Protein AF-A0A9P0EPT7-F1 (afdb_monomer_lite)

Radius of gyration: 15.26 Å; chains: 1; bounding box: 40×34×35 Å

Foldseek 3Di:
DDDLVVQLVQCVFFVGDDDDDPCLQVLVVVCVVVVNPCPDPVNVVSCVVPQVVDPSNVSNCVVQDPDDDDDDDDDDDDDPPDDDDPFFAAPVRPDHDDDDDRDHPPDDDDGRTPNNRDRDDDDDDD

Secondary structure (DSSP, 8-state):
---HHHHHHHHHHHS------TTHHHHHHHHHTTT--TTSHHHHHHHHHHTTT-HHHHHHHHHH-SS------------TT----SS--STTT-S-------PPTT------TTGGGS--------

Structure (mmCIF, N/CA/C/O backbone):
data_AF-A0A9P0EPT7-F1
#
_entry.id   AF-A0A9P0EPT7-F1
#
loop_
_atom_site.group_PDB
_atom_site.id
_atom_site.type_symbol
_atom_site.label_atom_id
_atom_site.label_alt_id
_atom_site.label_comp_id
_atom_site.label_asym_id
_atom_site.label_entity_id
_atom_site.label_seq_id
_atom_site.pdbx_PDB_ins_code
_atom_site.Cartn_x
_atom_site.Cartn_y
_atom_site.Cartn_z
_atom_site.occupancy
_atom_site.B_iso_or_equiv
_atom_site.auth_seq_id
_atom_site.auth_comp_id
_atom_site.auth_asym_id
_atom_site.auth_atom_id
_atom_site.pdbx_PDB_model_num
ATOM 1 N N . MET A 1 1 ? -2.362 18.244 5.347 1.00 64.94 1 MET A N 1
ATOM 2 C CA . MET A 1 1 ? -1.845 17.864 6.685 1.00 64.94 1 MET A CA 1
ATOM 3 C C . MET A 1 1 ? -2.459 16.524 7.047 1.00 64.94 1 MET A C 1
ATOM 5 O O . MET A 1 1 ? -3.671 16.399 6.937 1.00 64.94 1 MET A O 1
ATOM 9 N N . PHE A 1 2 ? -1.645 15.529 7.398 1.00 84.69 2 PHE A N 1
ATOM 10 C CA . PHE A 1 2 ? -2.127 14.188 7.740 1.00 84.69 2 PHE A CA 1
ATOM 11 C C . PHE A 1 2 ? -2.905 14.192 9.069 1.00 84.69 2 PHE A C 1
ATOM 13 O O . PHE A 1 2 ? -2.553 14.916 9.999 1.00 84.69 2 PHE A O 1
ATOM 20 N N . SER A 1 3 ? -3.961 13.381 9.151 1.00 94.12 3 SER A N 1
ATOM 21 C CA . SER A 1 3 ? -4.756 13.158 10.359 1.00 94.12 3 SER A CA 1
ATOM 22 C C . SER A 1 3 ? -5.132 11.683 10.436 1.00 94.12 3 SER A C 1
ATOM 24 O O . SER A 1 3 ? -5.857 11.196 9.568 1.00 94.12 3 SER A O 1
ATOM 26 N N . LEU A 1 4 ? -4.694 10.997 11.496 1.00 94.94 4 LEU A N 1
ATOM 27 C CA . LEU A 1 4 ? -4.962 9.571 11.699 1.00 94.94 4 LEU A CA 1
ATOM 28 C C . LEU A 1 4 ? -6.461 9.252 11.636 1.00 94.94 4 LEU A C 1
ATOM 30 O O . LEU A 1 4 ? -6.880 8.383 10.882 1.00 94.94 4 LEU A O 1
ATOM 34 N N . LYS A 1 5 ? -7.289 10.025 12.349 1.00 95.88 5 LYS A N 1
ATOM 35 C CA . LYS A 1 5 ? -8.749 9.844 12.356 1.00 95.88 5 LYS A CA 1
ATOM 36 C C . LYS A 1 5 ? -9.362 9.970 10.958 1.00 95.88 5 LYS A C 1
ATOM 38 O O . LYS A 1 5 ? -10.278 9.232 10.611 1.00 95.88 5 LYS A O 1
ATOM 43 N N . THR A 1 6 ? -8.862 10.912 10.159 1.00 95.25 6 THR A N 1
ATOM 44 C CA . THR A 1 6 ? -9.347 11.118 8.787 1.00 95.25 6 THR A CA 1
ATOM 45 C C . THR A 1 6 ? -8.933 9.951 7.892 1.00 95.25 6 THR A C 1
ATOM 47 O O . THR A 1 6 ? -9.760 9.447 7.139 1.00 95.25 6 THR A O 1
ATOM 50 N N . ALA A 1 7 ? -7.695 9.469 8.030 1.00 95.75 7 ALA A N 1
ATOM 51 C CA . ALA A 1 7 ? -7.193 8.313 7.290 1.00 95.75 7 ALA A CA 1
ATOM 52 C C . ALA A 1 7 ? -7.958 7.023 7.625 1.00 95.75 7 ALA A C 1
ATOM 54 O O . ALA A 1 7 ? -8.343 6.284 6.723 1.00 95.75 7 ALA A O 1
ATOM 55 N N . GLN A 1 8 ? -8.247 6.788 8.907 1.00 95.44 8 GLN A N 1
ATOM 56 C CA . GLN A 1 8 ? -9.079 5.667 9.348 1.00 95.44 8 GLN A CA 1
ATOM 57 C C . GLN A 1 8 ? -10.479 5.736 8.734 1.00 95.44 8 GLN A C 1
ATOM 59 O O . GLN A 1 8 ? -10.980 4.741 8.217 1.00 95.44 8 GLN A O 1
ATOM 64 N N . GLN A 1 9 ? -11.110 6.913 8.758 1.00 95.31 9 GLN A N 1
ATOM 65 C CA . GLN A 1 9 ? -12.452 7.077 8.207 1.00 95.31 9 GLN A CA 1
ATOM 66 C C . GLN A 1 9 ? -12.483 6.861 6.688 1.00 95.31 9 GLN A C 1
ATOM 68 O O . GLN A 1 9 ? -13.416 6.225 6.198 1.00 95.31 9 GLN A O 1
ATOM 73 N N . ALA A 1 10 ? -11.468 7.347 5.967 1.00 95.38 10 ALA A N 1
ATOM 74 C CA . ALA A 1 10 ? -11.314 7.118 4.532 1.00 95.38 10 ALA A CA 1
ATOM 75 C C . ALA A 1 10 ? -11.138 5.623 4.227 1.00 95.38 10 ALA A C 1
ATOM 77 O O . ALA A 1 10 ? -11.864 5.072 3.411 1.00 95.38 10 ALA A O 1
ATOM 78 N N . LEU A 1 11 ? -10.279 4.909 4.963 1.00 94.56 11 LEU A N 1
ATOM 79 C CA . LEU A 1 11 ? -10.127 3.460 4.786 1.00 94.56 11 LEU A CA 1
ATOM 80 C C . LEU A 1 11 ? -11.431 2.690 5.038 1.00 94.56 11 LEU A C 1
ATOM 82 O O . LEU A 1 11 ? -11.753 1.769 4.292 1.00 94.56 11 LEU A O 1
ATOM 86 N N . LEU A 1 12 ? -12.205 3.073 6.056 1.00 92.94 12 LEU A N 1
ATOM 87 C CA . LEU A 1 12 ? -13.474 2.410 6.367 1.00 92.94 12 LEU A CA 1
ATOM 88 C C . LEU A 1 12 ? -14.561 2.683 5.316 1.00 92.94 12 LEU A C 1
ATOM 90 O O . LEU A 1 12 ? -15.312 1.765 4.983 1.00 92.94 12 LEU A O 1
ATOM 94 N N . ASN A 1 13 ? -14.638 3.907 4.789 1.00 93.88 13 ASN A N 1
ATOM 95 C CA . ASN A 1 13 ? -15.705 4.324 3.872 1.00 93.88 13 ASN A CA 1
ATOM 96 C C . ASN A 1 13 ? -15.349 4.111 2.397 1.00 93.88 13 ASN A C 1
ATOM 98 O O . ASN A 1 13 ? -16.156 3.586 1.633 1.00 93.88 13 ASN A O 1
ATOM 102 N N . ASP A 1 14 ? -14.144 4.517 2.012 1.00 94.38 14 ASP A N 1
ATOM 103 C CA . ASP A 1 14 ? -13.669 4.582 0.631 1.00 94.38 14 ASP A CA 1
ATOM 104 C C . ASP A 1 14 ? -12.771 3.397 0.261 1.00 94.38 14 ASP A C 1
ATOM 106 O O . ASP A 1 14 ? -12.590 3.113 -0.921 1.00 94.38 14 ASP A O 1
ATOM 110 N N . GLY A 1 15 ? -12.230 2.683 1.251 1.00 93.19 15 GLY A N 1
ATOM 111 C CA . GLY A 1 15 ? -11.370 1.513 1.041 1.00 93.19 15 GLY A CA 1
ATOM 112 C C . GLY A 1 15 ? -9.903 1.852 0.792 1.00 93.19 15 GLY A C 1
ATOM 113 O O . GLY A 1 15 ? -9.072 0.951 0.710 1.00 93.19 15 GLY A O 1
ATOM 114 N N . PHE A 1 16 ? -9.563 3.139 0.711 1.00 94.06 16 PHE A N 1
ATOM 115 C CA . PHE A 1 16 ? -8.193 3.617 0.584 1.00 94.06 16 PHE A CA 1
ATOM 116 C C . PHE A 1 16 ? -8.024 4.985 1.249 1.00 94.06 16 PHE A C 1
ATOM 118 O O . PHE A 1 16 ? -8.989 5.680 1.562 1.00 94.06 16 PHE A O 1
ATOM 125 N N . VAL A 1 17 ? -6.770 5.371 1.453 1.00 94.44 17 VAL A N 1
ATOM 126 C CA . VAL A 1 17 ? -6.384 6.730 1.820 1.00 94.44 17 VAL A CA 1
ATOM 127 C C . VAL A 1 17 ? -5.207 7.132 0.947 1.00 94.44 17 VAL A C 1
ATOM 129 O O . VAL A 1 17 ? -4.226 6.396 0.857 1.00 94.44 17 VAL A O 1
ATOM 132 N N . ASP A 1 18 ? -5.314 8.287 0.298 1.00 92.25 18 ASP A N 1
ATOM 133 C CA . ASP A 1 18 ? -4.178 8.890 -0.388 1.00 92.25 18 ASP A CA 1
ATOM 134 C C . ASP A 1 18 ? -3.286 9.610 0.632 1.00 92.25 18 ASP A C 1
ATOM 136 O O . ASP A 1 18 ? -3.738 10.455 1.415 1.00 92.25 18 ASP A O 1
ATOM 140 N N . MET A 1 19 ? -2.012 9.235 0.644 1.00 91.81 19 MET A N 1
ATOM 141 C CA . MET A 1 19 ? -0.978 9.829 1.477 1.00 91.81 19 MET A CA 1
ATOM 142 C C . MET A 1 19 ? -0.017 10.587 0.574 1.00 91.81 19 MET A C 1
ATOM 144 O O . MET A 1 19 ? 1.028 10.061 0.197 1.00 91.81 19 MET A O 1
ATOM 148 N N . GLU A 1 20 ? -0.371 11.831 0.254 1.00 88.56 20 GLU A N 1
ATOM 149 C CA . GLU A 1 20 ? 0.441 12.670 -0.622 1.00 88.56 20 GLU A CA 1
ATOM 150 C C . GLU A 1 20 ? 1.894 12.751 -0.113 1.00 88.56 20 GLU A C 1
ATOM 152 O O . GLU A 1 20 ? 2.181 13.180 1.014 1.00 88.56 20 GLU A O 1
ATOM 157 N N . ASP A 1 21 ? 2.816 12.300 -0.959 1.00 91.25 21 ASP A N 1
ATOM 158 C CA . ASP A 1 21 ? 4.254 12.338 -0.736 1.00 91.25 21 ASP A CA 1
ATOM 159 C C . ASP A 1 21 ? 4.950 12.604 -2.071 1.00 91.25 21 ASP A C 1
ATOM 161 O O . ASP A 1 21 ? 5.128 11.716 -2.907 1.00 91.25 21 ASP A O 1
ATOM 165 N N . THR A 1 22 ? 5.363 13.853 -2.270 1.00 91.31 22 THR A N 1
ATOM 166 C CA . THR A 1 22 ? 5.985 14.305 -3.520 1.00 91.31 22 THR A CA 1
ATOM 167 C C . THR A 1 22 ? 7.338 13.646 -3.795 1.00 91.31 22 THR A C 1
ATOM 169 O O . THR A 1 22 ? 7.840 13.734 -4.915 1.00 91.31 22 THR A O 1
ATOM 172 N N . THR A 1 23 ? 7.931 12.960 -2.812 1.00 94.25 23 THR A N 1
ATOM 173 C CA . THR A 1 23 ? 9.227 12.286 -2.952 1.00 94.25 23 THR A CA 1
ATOM 174 C C . THR A 1 23 ? 9.100 10.822 -3.371 1.00 94.25 23 THR A C 1
ATOM 176 O O . THR A 1 23 ? 10.086 10.226 -3.815 1.00 94.25 23 THR A O 1
ATOM 179 N N . VAL A 1 24 ? 7.897 10.235 -3.288 1.00 94.81 24 VAL A N 1
ATOM 180 C CA . VAL A 1 24 ? 7.694 8.793 -3.500 1.00 94.81 24 VAL A CA 1
ATOM 181 C C . VAL A 1 24 ? 8.153 8.337 -4.886 1.00 94.81 24 VAL A C 1
ATOM 183 O O . VAL A 1 24 ? 8.812 7.307 -5.006 1.00 94.81 24 VAL A O 1
ATOM 186 N N . GLY A 1 25 ? 7.915 9.144 -5.923 1.00 95.00 25 GLY A N 1
ATOM 187 C CA . GLY A 1 25 ? 8.321 8.817 -7.289 1.00 95.00 25 GLY A CA 1
ATOM 188 C C . GLY A 1 25 ? 9.843 8.734 -7.462 1.00 95.00 25 GLY A C 1
ATOM 189 O O . GLY A 1 25 ? 10.335 7.849 -8.161 1.00 95.00 25 GLY A O 1
ATOM 190 N N . ASP A 1 26 ? 10.607 9.613 -6.806 1.00 96.00 26 ASP A N 1
ATOM 191 C CA . ASP A 1 26 ? 12.078 9.554 -6.809 1.00 96.00 26 ASP A CA 1
ATOM 192 C C . ASP A 1 26 ? 12.601 8.350 -6.022 1.00 96.00 26 ASP A C 1
ATOM 194 O O . ASP A 1 26 ? 13.550 7.682 -6.440 1.00 96.00 26 ASP A O 1
ATOM 198 N N . ILE A 1 27 ? 11.954 8.049 -4.897 1.00 95.31 27 ILE A N 1
ATOM 199 C CA . ILE A 1 27 ? 12.288 6.907 -4.047 1.00 95.31 27 ILE A CA 1
ATOM 200 C C . ILE A 1 27 ? 12.058 5.594 -4.814 1.00 95.31 27 ILE A C 1
ATOM 202 O O . ILE A 1 27 ? 12.932 4.723 -4.838 1.00 95.31 27 ILE A O 1
ATOM 206 N N . VAL A 1 28 ? 10.921 5.447 -5.498 1.00 95.62 28 VAL A N 1
ATOM 207 C CA . VAL A 1 28 ? 10.627 4.276 -6.344 1.00 95.62 28 VAL A CA 1
ATOM 208 C C . VAL A 1 28 ? 11.608 4.174 -7.517 1.00 95.62 28 VAL A C 1
ATOM 210 O O . VAL A 1 28 ? 12.080 3.075 -7.809 1.00 95.62 28 VAL A O 1
ATOM 213 N N . LEU A 1 29 ? 11.997 5.297 -8.130 1.00 95.88 29 LEU A N 1
ATOM 214 C CA . LEU A 1 29 ? 12.988 5.319 -9.212 1.00 95.88 29 LEU A CA 1
ATOM 215 C C . LEU A 1 29 ? 14.360 4.768 -8.772 1.00 95.88 29 LEU A C 1
ATOM 217 O O . LEU A 1 29 ? 15.054 4.137 -9.573 1.00 95.88 29 LEU A O 1
ATOM 221 N N . GLU A 1 30 ? 14.773 4.956 -7.512 1.00 94.88 30 GLU A N 1
ATOM 222 C CA . GLU A 1 30 ? 16.013 4.342 -7.006 1.00 94.88 30 GLU A CA 1
ATOM 223 C C . GLU A 1 30 ? 15.912 2.809 -6.940 1.00 94.88 30 GLU A C 1
ATOM 225 O O . GLU A 1 30 ? 16.856 2.113 -7.331 1.00 94.88 30 GLU A O 1
ATOM 230 N N . MET A 1 31 ? 14.776 2.278 -6.474 1.00 94.94 31 MET A N 1
ATOM 231 C CA . MET A 1 31 ? 14.521 0.832 -6.477 1.00 94.94 31 MET A CA 1
ATOM 232 C C . MET A 1 31 ? 14.474 0.279 -7.899 1.00 94.94 31 MET A C 1
ATOM 234 O O . MET A 1 31 ? 15.070 -0.765 -8.166 1.00 94.94 31 MET A O 1
ATOM 238 N N . GLU A 1 32 ? 13.829 0.997 -8.817 1.00 94.62 32 GLU A N 1
ATOM 239 C CA . GLU A 1 32 ? 13.719 0.600 -10.218 1.00 94.62 32 GLU A CA 1
ATOM 240 C C . GLU A 1 32 ? 15.083 0.510 -10.909 1.00 94.62 32 GLU A C 1
ATOM 242 O O . GLU A 1 32 ? 15.380 -0.495 -11.552 1.00 94.62 32 GLU A O 1
ATOM 247 N N . ARG A 1 33 ? 15.965 1.500 -10.712 1.00 95.88 33 ARG A N 1
ATOM 248 C CA . ARG A 1 33 ? 17.331 1.502 -11.277 1.00 95.88 33 ARG A CA 1
ATOM 249 C C . ARG A 1 33 ? 18.190 0.314 -10.837 1.00 95.88 33 ARG A C 1
ATOM 251 O O . ARG A 1 33 ? 19.235 0.064 -11.435 1.00 95.88 33 ARG A O 1
ATOM 258 N N . ARG A 1 34 ? 17.783 -0.385 -9.779 1.00 95.56 34 ARG A N 1
ATOM 259 C CA . ARG A 1 34 ? 18.460 -1.565 -9.225 1.00 95.56 34 ARG A CA 1
ATOM 260 C C . ARG A 1 34 ? 17.673 -2.857 -9.463 1.00 95.56 34 ARG A C 1
ATOM 262 O O . ARG A 1 34 ? 17.987 -3.860 -8.831 1.00 95.56 34 ARG A O 1
ATOM 269 N N . ASP A 1 35 ? 16.669 -2.810 -10.336 1.00 94.44 35 ASP A N 1
ATOM 270 C CA . ASP A 1 35 ? 15.781 -3.923 -10.680 1.00 94.44 35 ASP A CA 1
ATOM 271 C C . ASP A 1 35 ? 15.022 -4.505 -9.473 1.00 94.44 35 ASP A C 1
ATOM 273 O O . ASP A 1 35 ? 14.889 -5.714 -9.309 1.00 94.44 35 ASP A O 1
ATOM 277 N N . PHE A 1 36 ? 14.528 -3.622 -8.596 1.00 94.12 36 PHE A N 1
ATOM 278 C CA . PHE A 1 36 ? 13.693 -3.963 -7.436 1.00 94.12 36 PHE A CA 1
ATOM 279 C C . PHE A 1 36 ? 14.267 -5.093 -6.555 1.00 94.12 36 PHE A C 1
ATOM 281 O O . PHE A 1 36 ? 13.663 -6.156 -6.400 1.00 94.12 36 PHE A O 1
ATOM 288 N N . PRO A 1 37 ? 15.429 -4.882 -5.916 1.00 95.19 37 PRO A N 1
ATOM 289 C CA . PRO A 1 37 ? 16.159 -5.944 -5.230 1.00 95.19 37 PRO A CA 1
ATOM 290 C C . PRO A 1 37 ? 15.609 -6.198 -3.807 1.00 95.19 37 PRO A C 1
ATOM 292 O O . PRO A 1 37 ? 16.310 -5.987 -2.812 1.00 95.19 37 PRO A O 1
ATOM 295 N N . TYR A 1 38 ? 14.351 -6.644 -3.704 1.00 91.38 38 TYR A N 1
ATOM 296 C CA . TYR A 1 38 ? 13.564 -6.770 -2.466 1.00 91.38 38 TYR A CA 1
ATOM 297 C C . TYR A 1 38 ? 14.290 -7.499 -1.325 1.00 91.38 38 TYR A C 1
ATOM 299 O O . TYR A 1 38 ? 14.456 -6.955 -0.235 1.00 91.38 38 TYR A O 1
ATOM 307 N N . LEU A 1 39 ? 14.794 -8.708 -1.583 1.00 91.00 39 LEU A N 1
ATOM 308 C CA . LEU A 1 39 ? 15.412 -9.568 -0.563 1.00 91.00 39 LEU A CA 1
ATOM 309 C C . LEU A 1 39 ? 16.919 -9.323 -0.384 1.00 91.00 39 LEU A C 1
ATOM 311 O O . LEU A 1 39 ? 17.652 -10.189 0.089 1.00 91.00 39 LEU A O 1
ATOM 315 N N . THR A 1 40 ? 17.402 -8.142 -0.768 1.00 95.94 40 THR A N 1
ATOM 316 C CA . THR A 1 40 ? 18.798 -7.740 -0.559 1.00 95.94 40 THR A CA 1
ATOM 317 C C . THR A 1 40 ? 18.927 -6.806 0.638 1.00 95.94 40 THR A C 1
ATOM 319 O O . THR A 1 40 ? 17.959 -6.181 1.066 1.00 95.94 40 THR A O 1
ATOM 322 N N . LEU A 1 41 ? 20.149 -6.623 1.150 1.00 97.00 41 LEU A N 1
ATOM 323 C CA . LEU A 1 41 ? 20.412 -5.637 2.205 1.00 97.00 41 LEU A CA 1
ATOM 324 C C . LEU A 1 41 ? 19.950 -4.225 1.807 1.00 97.00 41 LEU A C 1
ATOM 326 O O . LEU A 1 41 ? 19.502 -3.460 2.658 1.00 97.00 41 LEU A O 1
ATOM 330 N N . PHE A 1 42 ? 20.066 -3.876 0.524 1.00 96.62 42 PHE A N 1
ATOM 331 C CA . PHE A 1 42 ? 19.572 -2.603 0.012 1.00 96.62 42 PHE A CA 1
ATOM 332 C C . PHE A 1 42 ? 18.042 -2.530 0.083 1.00 96.62 42 PHE A C 1
ATOM 334 O O . PHE A 1 42 ? 17.517 -1.584 0.668 1.00 96.62 42 PHE A O 1
ATOM 341 N N . GLY A 1 43 ? 17.338 -3.546 -0.428 1.00 95.94 43 GLY A N 1
ATOM 342 C CA . GLY A 1 43 ? 15.876 -3.615 -0.372 1.00 95.94 43 GLY A CA 1
ATOM 343 C C . GLY A 1 43 ? 15.351 -3.580 1.064 1.00 95.94 43 GLY A C 1
ATOM 344 O O . GLY A 1 43 ? 14.514 -2.750 1.406 1.00 95.94 43 GLY A O 1
ATOM 345 N N . LEU A 1 44 ? 15.912 -4.378 1.969 1.00 95.44 44 LEU A N 1
ATOM 346 C CA . LEU A 1 44 ? 15.494 -4.363 3.374 1.00 95.44 44 LEU A CA 1
ATOM 347 C C . LEU A 1 44 ? 15.700 -2.989 4.033 1.00 95.44 44 LEU A C 1
ATOM 349 O O . LEU A 1 44 ? 14.843 -2.536 4.794 1.00 95.44 44 LEU A O 1
ATOM 353 N N . LYS A 1 45 ? 16.801 -2.288 3.718 1.00 96.69 45 LYS A N 1
ATOM 354 C CA . LYS A 1 45 ? 17.022 -0.904 4.175 1.00 96.69 45 LYS A CA 1
ATOM 355 C C . LYS A 1 45 ? 15.989 0.058 3.594 1.00 96.69 45 LYS A C 1
ATOM 357 O O . LYS A 1 45 ? 15.517 0.927 4.324 1.00 96.69 45 LYS A O 1
ATOM 362 N N . TYR A 1 46 ? 15.628 -0.110 2.325 1.00 95.81 46 TYR A N 1
ATOM 363 C CA . TYR A 1 46 ? 14.572 0.659 1.675 1.00 95.81 46 TYR A CA 1
ATOM 364 C C . TYR A 1 46 ? 13.225 0.463 2.384 1.00 95.81 46 TYR A C 1
ATOM 366 O O . TYR A 1 46 ? 12.649 1.437 2.864 1.00 95.81 46 TYR A O 1
ATOM 374 N N . CYS A 1 47 ? 12.767 -0.785 2.541 1.00 95.12 47 CYS A N 1
ATOM 375 C CA . CYS A 1 47 ? 11.493 -1.099 3.197 1.00 95.12 47 CYS A CA 1
ATOM 376 C C . CYS A 1 47 ? 11.460 -0.566 4.632 1.00 95.12 47 CYS A C 1
ATOM 378 O O . CYS A 1 47 ? 10.478 0.043 5.060 1.00 95.12 47 CYS A O 1
ATOM 380 N N . LYS A 1 48 ? 12.559 -0.744 5.375 1.00 95.00 48 LYS A N 1
ATOM 381 C CA . LYS A 1 48 ? 12.673 -0.232 6.741 1.00 95.00 48 LYS A CA 1
ATOM 382 C C . LYS A 1 48 ? 12.580 1.291 6.799 1.00 95.00 48 LYS A C 1
ATOM 384 O O . LYS A 1 48 ? 12.001 1.809 7.742 1.00 95.00 48 LYS A O 1
ATOM 389 N N . ARG A 1 49 ? 13.170 2.007 5.840 1.00 95.69 49 ARG A N 1
ATOM 390 C CA . ARG A 1 49 ? 13.222 3.473 5.854 1.00 95.69 49 ARG A CA 1
ATOM 391 C C . ARG A 1 49 ? 11.921 4.115 5.382 1.00 95.69 49 ARG A C 1
ATOM 393 O O . ARG A 1 49 ? 11.460 5.039 6.036 1.00 95.69 49 ARG A O 1
ATOM 400 N N . TYR A 1 50 ? 11.375 3.651 4.262 1.00 94.62 50 TYR A N 1
ATOM 401 C CA . TYR A 1 50 ? 10.311 4.358 3.541 1.00 94.62 50 TYR A CA 1
ATOM 402 C C . TYR A 1 50 ? 8.913 3.777 3.752 1.00 94.62 50 TYR A C 1
ATOM 404 O O . TYR A 1 50 ? 7.943 4.432 3.402 1.00 94.62 50 TYR A O 1
ATOM 412 N N . ILE A 1 51 ? 8.805 2.565 4.308 1.00 93.56 51 ILE A N 1
ATOM 413 C CA . ILE A 1 51 ? 7.515 1.937 4.617 1.00 93.56 51 ILE A CA 1
ATOM 414 C C . ILE A 1 51 ? 7.370 1.789 6.129 1.00 93.56 51 ILE A C 1
ATOM 416 O O . ILE A 1 51 ? 6.595 2.497 6.755 1.00 93.56 51 ILE A O 1
ATOM 420 N N . LEU A 1 52 ? 8.178 0.919 6.745 1.00 92.50 52 LEU A N 1
ATOM 421 C CA . LEU A 1 52 ? 8.064 0.617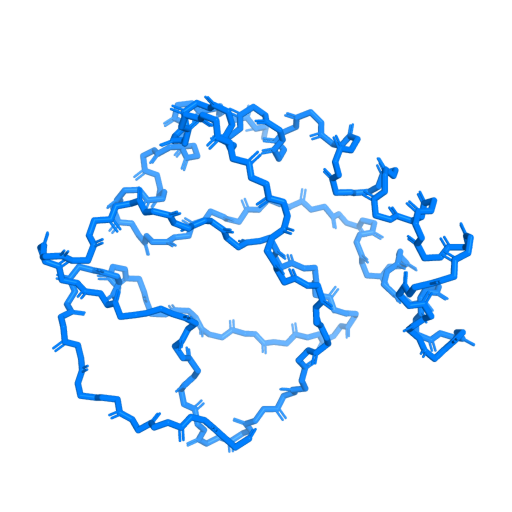 8.180 1.00 92.50 52 LEU A CA 1
ATOM 422 C C . LEU A 1 52 ? 8.517 1.791 9.064 1.00 92.50 52 LEU A C 1
ATOM 424 O O . LEU A 1 52 ? 8.144 1.896 10.232 1.00 92.50 52 LEU A O 1
ATOM 428 N N . GLY A 1 53 ? 9.367 2.655 8.510 1.00 93.25 53 GLY A N 1
ATOM 429 C CA . GLY A 1 53 ? 9.924 3.837 9.157 1.00 93.25 53 GLY A CA 1
ATOM 430 C C . GLY A 1 53 ? 9.014 5.060 9.106 1.00 93.25 53 GLY A C 1
ATOM 431 O O . GLY A 1 53 ? 9.199 5.950 9.931 1.00 93.25 53 GLY A O 1
ATOM 432 N N . ASP A 1 54 ? 8.043 5.095 8.190 1.00 94.62 54 ASP A N 1
ATOM 433 C CA . ASP A 1 54 ? 7.115 6.217 8.051 1.00 94.62 54 ASP A CA 1
ATOM 434 C C . ASP A 1 54 ? 6.063 6.160 9.164 1.00 94.62 54 ASP A C 1
ATOM 436 O O . ASP A 1 54 ? 5.285 5.209 9.262 1.00 94.62 54 ASP A O 1
ATOM 440 N N . GLU A 1 55 ? 6.060 7.179 10.022 1.00 94.50 55 GLU A N 1
ATOM 441 C CA . GLU A 1 55 ? 5.146 7.272 11.163 1.00 94.50 55 GLU A CA 1
ATOM 442 C C . GLU A 1 55 ? 3.683 7.320 10.719 1.00 94.50 55 GLU A C 1
ATOM 444 O O . GLU A 1 55 ? 2.846 6.690 11.349 1.00 94.50 55 GLU A O 1
ATOM 449 N N . ARG A 1 56 ? 3.366 7.960 9.587 1.00 94.88 56 ARG A N 1
ATOM 450 C CA . ARG A 1 56 ? 1.984 8.057 9.093 1.00 94.88 56 ARG A CA 1
ATOM 451 C C . ARG A 1 56 ? 1.449 6.678 8.718 1.00 94.88 56 ARG A C 1
ATOM 453 O O . ARG A 1 56 ? 0.321 6.338 9.064 1.00 94.88 56 ARG A O 1
ATOM 460 N N . ILE A 1 57 ? 2.262 5.894 8.004 1.00 94.81 57 ILE A N 1
ATOM 461 C CA . ILE A 1 57 ? 1.920 4.522 7.605 1.00 94.81 57 ILE A CA 1
ATOM 462 C C . ILE A 1 57 ? 1.775 3.649 8.851 1.00 94.81 57 ILE A C 1
ATOM 464 O O . ILE A 1 57 ? 0.788 2.923 8.982 1.00 94.81 57 ILE A O 1
ATOM 468 N N . ARG A 1 58 ? 2.743 3.738 9.768 1.00 93.44 58 ARG A N 1
ATOM 469 C CA . ARG A 1 58 ? 2.755 2.952 11.002 1.00 93.44 58 ARG A CA 1
ATOM 470 C C . ARG A 1 58 ? 1.531 3.244 11.866 1.00 93.44 58 ARG A C 1
ATOM 472 O O . ARG A 1 58 ? 0.822 2.306 12.210 1.00 93.44 58 ARG A O 1
ATOM 479 N N . ASP A 1 59 ? 1.241 4.517 12.120 1.00 94.06 59 ASP A N 1
ATOM 480 C CA . ASP A 1 59 ? 0.099 4.953 12.925 1.00 94.06 59 ASP A CA 1
ATOM 481 C C . ASP A 1 59 ? -1.219 4.413 12.358 1.00 94.06 59 ASP A C 1
ATOM 483 O O . ASP A 1 59 ? -2.066 3.919 13.100 1.00 94.06 59 ASP A O 1
ATOM 487 N N . VAL A 1 60 ? -1.402 4.464 11.032 1.00 95.06 60 VAL A N 1
ATOM 488 C CA . VAL A 1 60 ? -2.603 3.911 10.386 1.00 95.06 60 VAL A CA 1
ATOM 489 C C . VAL A 1 60 ? -2.689 2.405 10.592 1.00 95.06 60 VAL A C 1
ATOM 491 O O . VAL A 1 60 ? -3.732 1.927 11.040 1.00 95.06 60 VAL A O 1
ATOM 494 N N . ILE A 1 61 ? -1.614 1.672 10.293 1.00 94.00 61 ILE A N 1
ATOM 495 C CA . ILE A 1 61 ? -1.586 0.209 10.390 1.00 94.00 61 ILE A CA 1
ATOM 496 C C . ILE A 1 61 ? -1.845 -0.245 11.827 1.00 94.00 61 ILE A C 1
ATOM 498 O O . ILE A 1 61 ? -2.759 -1.035 12.044 1.00 94.00 61 ILE A O 1
ATOM 502 N N . GLU A 1 62 ? -1.100 0.285 12.796 1.00 92.25 62 GLU A N 1
ATOM 503 C CA . GLU A 1 62 ? -1.191 -0.096 14.214 1.00 92.25 62 GLU A CA 1
ATOM 504 C C . GLU A 1 62 ? -2.522 0.317 14.855 1.00 92.25 62 GLU A C 1
ATOM 506 O O . GLU A 1 62 ? -2.941 -0.258 15.855 1.00 92.25 62 GLU A O 1
ATOM 511 N N . SER A 1 63 ? -3.209 1.314 14.292 1.00 93.25 63 SER A N 1
ATOM 512 C CA . SER A 1 63 ? -4.524 1.730 14.788 1.00 93.25 63 SER A CA 1
ATOM 513 C C . SER A 1 63 ? -5.693 0.893 14.262 1.00 93.25 63 SER A C 1
ATOM 515 O O . SER A 1 63 ? -6.799 0.993 14.796 1.00 93.25 63 SER A O 1
ATOM 517 N N . LEU A 1 64 ? -5.482 0.141 13.179 1.00 93.06 64 LEU A N 1
ATOM 518 C CA . LEU A 1 64 ? -6.528 -0.588 12.455 1.00 93.06 64 LEU A CA 1
ATOM 519 C C . LEU A 1 64 ? -6.345 -2.102 12.506 1.00 93.06 64 LEU A C 1
ATOM 521 O O . LEU A 1 64 ? -7.327 -2.837 12.413 1.00 93.06 64 LEU A O 1
ATOM 525 N N . LEU A 1 65 ? -5.101 -2.558 12.606 1.00 91.31 65 LEU A N 1
ATOM 526 C CA . LEU A 1 65 ? -4.734 -3.954 12.753 1.00 91.31 65 LEU A CA 1
ATOM 527 C C . LEU A 1 65 ? -4.112 -4.139 14.139 1.00 91.31 65 LEU A C 1
ATOM 529 O O . LEU A 1 65 ? -3.357 -3.284 14.594 1.00 91.31 65 LEU A O 1
ATOM 533 N N . ASP A 1 66 ? -4.405 -5.271 14.778 1.00 85.50 66 ASP A N 1
ATOM 534 C CA . ASP A 1 66 ? -3.702 -5.708 15.988 1.00 85.50 66 ASP A CA 1
ATOM 535 C C . ASP A 1 66 ? -2.260 -6.149 15.627 1.00 85.50 66 ASP A C 1
ATOM 537 O O . ASP A 1 66 ? -1.606 -5.582 14.748 1.00 85.50 66 ASP A O 1
ATOM 541 N N . GLU A 1 67 ? -1.735 -7.199 16.267 1.00 86.81 67 GLU A N 1
ATOM 542 C CA . GLU A 1 67 ? -0.460 -7.800 15.872 1.00 86.81 67 GLU A CA 1
ATOM 543 C C . GLU A 1 67 ? -0.465 -8.164 14.377 1.00 86.81 67 GLU A C 1
ATOM 545 O O . GLU A 1 67 ? -1.176 -9.066 13.925 1.00 86.81 67 GLU A O 1
ATOM 550 N N . CYS A 1 68 ? 0.346 -7.450 13.595 1.00 90.44 68 CYS A N 1
ATOM 551 C CA . CYS A 1 68 ? 0.449 -7.631 12.156 1.00 90.44 68 CYS A CA 1
ATOM 552 C C . CYS A 1 68 ? 1.895 -7.903 11.730 1.00 90.44 68 CYS A C 1
ATOM 554 O O . CYS A 1 68 ? 2.863 -7.616 12.434 1.00 90.44 68 CYS A O 1
ATOM 556 N N . SER A 1 69 ? 2.044 -8.497 10.548 1.00 90.81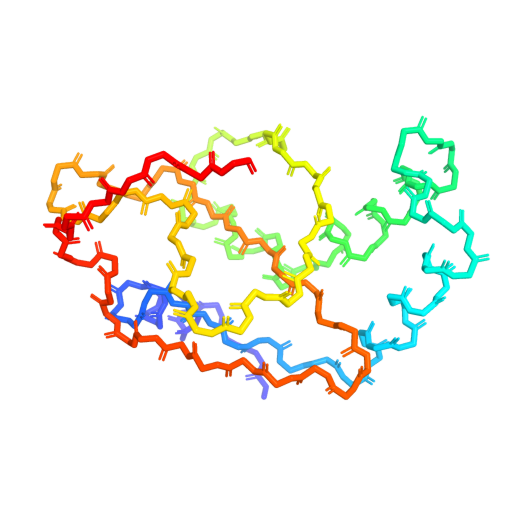 69 SER A N 1
ATOM 557 C CA . SER A 1 69 ? 3.344 -8.752 9.936 1.00 90.81 69 SER A CA 1
ATOM 558 C C . SER A 1 69 ? 3.312 -8.404 8.454 1.00 90.81 69 SER A C 1
ATOM 560 O O . SER A 1 69 ? 2.255 -8.370 7.821 1.00 90.81 69 SER A O 1
ATOM 562 N N . LEU A 1 70 ? 4.489 -8.135 7.889 1.00 91.88 70 LEU A N 1
ATOM 563 C CA . LEU A 1 70 ? 4.634 -7.933 6.454 1.00 91.88 70 LEU A CA 1
ATOM 564 C C . LEU A 1 70 ? 4.427 -9.273 5.733 1.00 91.88 70 LEU A C 1
ATOM 566 O O . LEU A 1 70 ? 5.302 -10.134 5.772 1.00 91.88 70 LEU A O 1
ATOM 570 N N . GLY A 1 71 ? 3.275 -9.438 5.081 1.00 89.62 71 GLY A N 1
ATOM 571 C CA . GLY A 1 71 ? 2.943 -10.664 4.346 1.00 89.62 71 GLY A CA 1
ATOM 572 C C . GLY A 1 71 ? 3.572 -10.725 2.953 1.00 89.62 71 GLY A C 1
ATOM 573 O O . GLY A 1 71 ? 4.281 -11.673 2.623 1.00 89.62 71 GLY A O 1
ATOM 574 N N . HIS A 1 72 ? 3.333 -9.698 2.134 1.00 88.62 72 HIS A N 1
ATOM 575 C CA . HIS A 1 72 ? 3.823 -9.632 0.759 1.00 88.62 72 HIS A CA 1
ATOM 576 C C . HIS A 1 72 ? 4.543 -8.318 0.490 1.00 88.62 72 HIS A C 1
ATOM 578 O O . HIS A 1 72 ? 4.093 -7.253 0.907 1.00 88.62 72 HIS A O 1
ATOM 584 N N . TRP A 1 73 ? 5.633 -8.405 -0.271 1.00 91.88 73 TRP A N 1
ATOM 585 C CA . TRP A 1 73 ? 6.309 -7.247 -0.835 1.00 91.88 73 TRP A CA 1
ATOM 586 C C . TRP A 1 73 ? 6.619 -7.522 -2.304 1.00 91.88 73 TRP A C 1
ATOM 588 O O . TRP A 1 73 ? 7.500 -8.315 -2.630 1.00 91.88 73 TRP A O 1
ATOM 598 N N . LEU A 1 74 ? 5.800 -6.940 -3.179 1.00 89.62 74 LEU A N 1
ATOM 599 C CA . LEU A 1 74 ? 5.708 -7.306 -4.590 1.00 89.62 74 LEU A CA 1
ATOM 600 C C . LEU A 1 74 ? 5.791 -6.063 -5.476 1.00 89.62 74 LEU A C 1
ATOM 602 O O . LEU A 1 74 ? 5.430 -4.960 -5.060 1.00 89.62 74 LEU A O 1
ATOM 606 N N . ARG A 1 75 ? 6.233 -6.266 -6.720 1.00 90.75 75 ARG A N 1
ATOM 607 C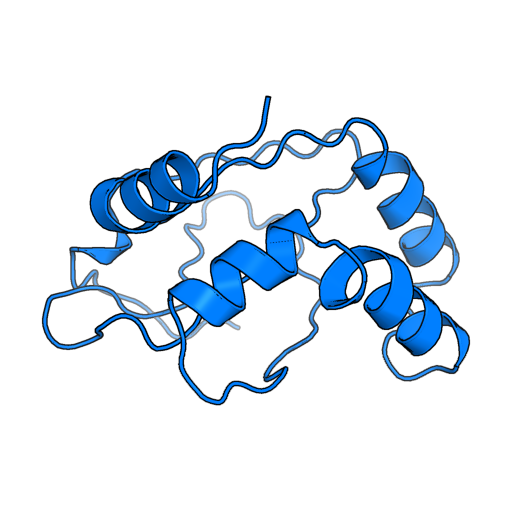 CA . ARG A 1 75 ? 6.108 -5.285 -7.800 1.00 90.75 75 ARG A CA 1
ATOM 608 C C . ARG A 1 75 ? 4.849 -5.596 -8.592 1.00 90.75 75 ARG A C 1
ATOM 610 O O . ARG A 1 75 ? 4.740 -6.693 -9.130 1.00 90.75 75 ARG A O 1
ATOM 617 N N . TYR A 1 76 ? 3.985 -4.606 -8.759 1.00 85.00 76 TYR A N 1
ATOM 618 C CA . TYR A 1 76 ? 2.896 -4.674 -9.729 1.00 85.00 76 TYR A CA 1
ATOM 619 C C . TYR A 1 76 ? 3.249 -3.855 -10.968 1.00 85.00 76 TYR A C 1
ATOM 621 O O . TYR A 1 76 ? 3.948 -2.842 -10.887 1.00 85.00 76 TYR A O 1
ATOM 629 N N . ARG A 1 77 ? 2.808 -4.334 -12.130 1.00 85.19 77 ARG A N 1
ATOM 630 C CA . ARG A 1 77 ? 2.886 -3.602 -13.398 1.00 85.19 77 ARG A CA 1
ATOM 631 C C . ARG A 1 77 ? 1.492 -3.105 -13.752 1.00 85.19 77 ARG A C 1
ATOM 633 O O . ARG A 1 77 ? 0.507 -3.675 -13.296 1.00 85.19 77 ARG A O 1
ATOM 640 N N . ALA A 1 78 ? 1.421 -2.067 -14.579 1.00 83.81 78 ALA A N 1
ATOM 641 C CA . ALA A 1 78 ? 0.154 -1.661 -15.167 1.00 83.81 78 ALA A CA 1
ATOM 642 C C . ALA A 1 78 ? -0.442 -2.831 -15.968 1.00 83.81 78 ALA A C 1
ATOM 644 O O . ALA A 1 78 ? 0.266 -3.468 -16.754 1.00 83.81 78 ALA A O 1
ATOM 645 N N . LEU A 1 79 ? -1.736 -3.083 -15.773 1.00 82.12 79 LEU A N 1
ATOM 646 C CA . LEU A 1 79 ? -2.514 -4.094 -16.490 1.00 82.12 79 LEU A CA 1
ATOM 647 C C . LEU A 1 79 ? -3.709 -3.411 -17.173 1.00 82.12 79 LEU A C 1
ATOM 649 O O . LEU A 1 79 ? -4.820 -3.421 -16.644 1.00 82.12 79 LEU A O 1
ATOM 653 N N . PRO A 1 80 ? -3.492 -2.755 -18.330 1.00 82.69 80 PRO A N 1
ATOM 654 C CA . PRO A 1 80 ? -4.553 -2.034 -19.023 1.00 82.69 80 PRO A CA 1
ATOM 655 C C . PRO A 1 80 ? -5.731 -2.948 -19.373 1.00 82.69 80 PRO A C 1
ATOM 657 O O . PRO A 1 80 ? -5.535 -4.042 -19.897 1.00 82.69 80 PRO A O 1
ATOM 660 N N . GLY A 1 81 ? -6.955 -2.484 -19.113 1.00 86.38 81 GLY A N 1
ATOM 661 C CA . GLY A 1 81 ? -8.184 -3.243 -19.377 1.00 86.38 81 GLY A CA 1
ATOM 662 C C . GLY A 1 81 ? -8.584 -4.227 -18.274 1.00 86.38 81 GLY A C 1
ATOM 663 O O . GLY A 1 81 ? -9.607 -4.894 -18.415 1.00 86.38 81 GLY A O 1
ATOM 664 N N . HIS A 1 82 ? -7.824 -4.296 -17.179 1.00 86.06 82 HIS A N 1
ATOM 665 C CA . HIS A 1 82 ? -8.121 -5.137 -16.023 1.00 86.06 82 HIS A CA 1
ATOM 666 C C . HIS A 1 82 ? -8.377 -4.290 -14.773 1.00 86.06 82 HIS A C 1
ATOM 668 O O . HIS A 1 82 ? -7.811 -3.209 -14.611 1.00 86.06 82 HIS A O 1
ATOM 674 N N . ILE A 1 83 ? -9.233 -4.800 -13.886 1.00 87.44 83 ILE A N 1
ATOM 675 C CA . ILE A 1 83 ? -9.424 -4.264 -12.537 1.00 87.44 83 ILE A CA 1
ATOM 676 C C . ILE A 1 83 ? -8.729 -5.223 -11.582 1.00 87.44 83 ILE A C 1
ATOM 678 O O . ILE A 1 83 ? -9.124 -6.381 -11.465 1.00 87.44 83 ILE A O 1
ATOM 682 N N . GLU A 1 84 ? -7.704 -4.728 -10.900 1.00 87.31 84 GLU A N 1
ATOM 683 C CA . GLU A 1 84 ? -6.980 -5.502 -9.900 1.00 87.31 84 GLU A CA 1
ATOM 684 C C . GLU A 1 84 ? -7.658 -5.387 -8.535 1.00 87.31 84 GLU A C 1
ATOM 686 O O . GLU A 1 84 ? -7.950 -4.294 -8.047 1.00 87.31 84 GLU A O 1
ATOM 691 N N . CYS A 1 85 ? -7.900 -6.535 -7.905 1.00 87.56 85 CYS A N 1
ATOM 692 C CA . CYS A 1 85 ? -8.431 -6.632 -6.550 1.00 87.56 85 CYS A CA 1
ATOM 693 C C . CYS A 1 85 ? -7.443 -7.411 -5.690 1.00 87.56 85 CYS A C 1
ATOM 695 O O . CYS A 1 85 ? -7.293 -8.621 -5.830 1.00 87.56 85 CYS A O 1
ATOM 697 N N . PHE A 1 86 ? -6.791 -6.732 -4.751 1.00 83.25 86 PHE A N 1
ATOM 698 C CA . PHE A 1 86 ? -5.779 -7.375 -3.912 1.00 83.25 86 PHE A CA 1
ATOM 699 C C . PHE A 1 86 ? -6.370 -8.303 -2.847 1.00 83.25 86 PHE A C 1
ATOM 701 O O . PHE A 1 86 ? -5.691 -9.201 -2.346 1.00 83.25 86 PHE A O 1
ATOM 708 N N . ARG A 1 87 ? -7.628 -8.070 -2.462 1.00 86.62 87 ARG A N 1
ATOM 709 C CA . ARG A 1 87 ? -8.382 -8.878 -1.502 1.00 86.62 87 ARG A CA 1
ATOM 710 C C . ARG A 1 87 ? -9.857 -8.877 -1.867 1.00 86.62 87 ARG A C 1
ATOM 712 O O . ARG A 1 87 ? -10.366 -7.921 -2.443 1.00 86.62 87 ARG A O 1
ATOM 719 N N . ARG A 1 88 ? -10.542 -9.948 -1.468 1.00 87.25 88 ARG A N 1
ATOM 720 C CA . ARG A 1 88 ? -12.001 -10.030 -1.522 1.00 87.25 88 ARG A CA 1
ATOM 721 C C . ARG A 1 88 ? -12.614 -9.002 -0.570 1.00 87.25 88 ARG A C 1
ATOM 723 O O . ARG A 1 88 ? -12.125 -8.863 0.551 1.00 87.25 88 ARG A O 1
ATOM 730 N N . GLY A 1 89 ? -13.659 -8.318 -1.023 1.00 90.56 89 GLY A N 1
ATOM 731 C CA . GLY A 1 89 ? -14.463 -7.413 -0.207 1.00 90.56 89 GLY A CA 1
ATOM 732 C C . GLY A 1 89 ? -15.691 -8.091 0.405 1.00 90.56 89 GLY A C 1
ATOM 733 O O . GLY A 1 89 ? -15.838 -9.314 0.378 1.00 90.56 89 GLY A O 1
ATOM 734 N N . GLY A 1 90 ? -16.588 -7.278 0.956 1.00 92.00 90 GLY A N 1
ATOM 735 C CA . GLY A 1 90 ? -17.842 -7.725 1.558 1.00 92.00 90 GLY A CA 1
ATOM 736 C C . GLY A 1 90 ? -17.768 -7.913 3.073 1.00 92.00 90 GLY A C 1
ATOM 737 O O . GLY A 1 90 ? -16.699 -7.941 3.681 1.00 92.00 90 GLY A O 1
ATOM 738 N N . LYS A 1 91 ? -18.943 -8.055 3.700 1.00 88.19 91 LYS A N 1
ATOM 739 C CA . LYS A 1 91 ? -19.084 -8.131 5.168 1.00 88.19 91 LYS A CA 1
ATOM 740 C C . LYS A 1 91 ? -18.245 -9.242 5.807 1.00 88.19 91 LYS A C 1
ATOM 742 O O . LYS A 1 91 ? -17.707 -9.040 6.888 1.00 88.19 91 LYS A O 1
ATOM 747 N N . GLU A 1 92 ? -18.102 -10.375 5.123 1.00 89.44 92 GLU A N 1
ATOM 748 C CA . GLU A 1 92 ? -17.363 -11.539 5.629 1.00 89.44 92 GLU A CA 1
ATOM 749 C C . GLU A 1 92 ? -15.837 -11.390 5.517 1.00 89.44 92 GLU A C 1
ATOM 751 O O . GLU A 1 92 ? -15.093 -12.061 6.237 1.00 89.44 92 GLU A O 1
ATOM 756 N N . ALA A 1 93 ? -15.344 -10.512 4.635 1.00 88.19 93 ALA A N 1
ATOM 757 C CA . ALA A 1 93 ? -13.908 -10.318 4.450 1.00 88.19 93 ALA A CA 1
ATOM 758 C C . ALA A 1 93 ? -13.265 -9.671 5.688 1.00 88.19 93 ALA A C 1
ATOM 760 O O . ALA A 1 93 ? -12.225 -10.136 6.172 1.00 88.19 93 ALA A O 1
ATOM 761 N N . GLY A 1 94 ? -13.924 -8.642 6.231 1.00 86.69 94 GLY A N 1
ATOM 762 C CA . GLY A 1 94 ? -13.430 -7.842 7.351 1.00 86.69 94 GLY A CA 1
ATOM 763 C C . GLY A 1 94 ? -12.112 -7.110 7.054 1.00 86.69 94 GLY A C 1
ATOM 764 O O . GLY A 1 94 ? -11.492 -7.278 6.003 1.00 86.69 94 GLY A O 1
ATOM 765 N N . LEU A 1 95 ? -11.650 -6.299 8.009 1.00 88.00 95 LEU A N 1
ATOM 766 C CA . LEU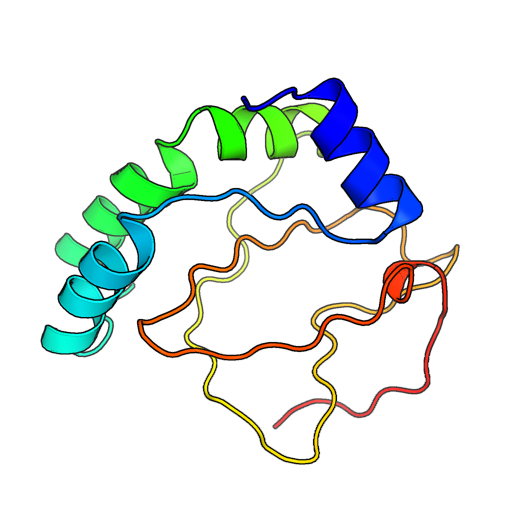 A 1 95 ? -10.373 -5.591 7.907 1.00 88.00 95 LEU A CA 1
ATOM 767 C C . LEU A 1 95 ? -9.239 -6.471 8.446 1.00 88.00 95 LEU A C 1
ATOM 769 O O . LEU A 1 95 ? -8.960 -6.477 9.639 1.00 88.00 95 LEU A O 1
ATOM 773 N N . ARG A 1 96 ? -8.621 -7.265 7.567 1.00 87.88 96 ARG A N 1
ATOM 774 C CA . ARG A 1 96 ? -7.540 -8.202 7.947 1.00 87.88 96 ARG A CA 1
ATOM 775 C C . ARG A 1 96 ? -6.190 -7.886 7.319 1.00 87.88 96 ARG A C 1
ATOM 777 O O . ARG A 1 96 ? -5.177 -8.434 7.736 1.00 87.88 96 ARG A O 1
ATOM 784 N N . VAL A 1 97 ? -6.190 -7.081 6.262 1.00 90.44 97 VAL A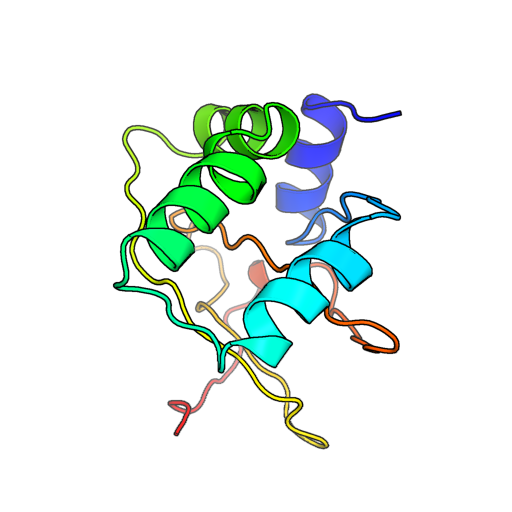 N 1
ATOM 785 C CA . VAL A 1 97 ? -5.002 -6.750 5.476 1.00 90.44 97 VAL A CA 1
ATOM 786 C C . VAL A 1 97 ? -5.095 -5.287 5.084 1.00 90.44 97 VAL A C 1
ATOM 788 O O . VAL A 1 97 ? -6.133 -4.843 4.599 1.00 90.44 97 VAL A O 1
ATOM 791 N N . LEU A 1 98 ? -3.992 -4.572 5.265 1.00 93.81 98 LEU A N 1
ATOM 792 C CA . LEU A 1 98 ? -3.760 -3.261 4.680 1.00 93.81 98 LEU A CA 1
ATOM 793 C C . LEU A 1 98 ? -2.611 -3.374 3.687 1.00 93.81 98 LEU A C 1
ATOM 795 O O . LEU A 1 98 ? -1.684 -4.164 3.882 1.00 93.81 98 LEU A O 1
ATOM 799 N N . ILE A 1 99 ? -2.687 -2.591 2.617 1.00 93.69 99 ILE A N 1
ATOM 800 C CA . ILE A 1 99 ? -1.688 -2.592 1.555 1.00 93.69 99 ILE A CA 1
ATOM 801 C C . ILE A 1 99 ? -1.183 -1.173 1.386 1.00 93.69 99 ILE A C 1
ATOM 803 O O . ILE A 1 99 ? -1.966 -0.236 1.252 1.00 93.69 99 ILE A O 1
ATOM 807 N N . VAL A 1 100 ? 0.137 -1.029 1.393 1.00 94.75 100 VAL A N 1
ATOM 808 C CA . VAL A 1 100 ? 0.810 0.239 1.135 1.00 94.75 100 VAL A CA 1
ATOM 809 C C . VAL A 1 100 ? 1.304 0.217 -0.303 1.00 94.75 100 VAL A C 1
ATOM 811 O O . VAL A 1 100 ? 2.166 -0.590 -0.654 1.00 94.75 100 VAL A O 1
ATOM 814 N N . HIS A 1 101 ? 0.759 1.106 -1.128 1.00 93.81 101 HIS A N 1
ATOM 815 C CA . HIS A 1 101 ? 1.183 1.284 -2.511 1.00 93.81 101 HIS A CA 1
ATOM 816 C C . HIS A 1 101 ? 2.086 2.508 -2.635 1.00 93.81 101 HIS A C 1
ATOM 818 O O . HIS A 1 101 ? 1.713 3.607 -2.241 1.00 93.81 101 HIS A O 1
ATOM 824 N N . GLN A 1 102 ? 3.269 2.312 -3.216 1.00 94.69 102 GLN A N 1
ATOM 825 C CA . GLN A 1 102 ? 4.117 3.399 -3.695 1.00 94.69 102 GLN A CA 1
ATOM 826 C C . GLN A 1 102 ? 4.068 3.407 -5.219 1.00 94.69 102 GLN A C 1
ATOM 828 O O . GLN A 1 102 ? 4.403 2.408 -5.859 1.00 94.69 102 GLN A O 1
ATOM 833 N N . PHE A 1 103 ? 3.645 4.527 -5.793 1.00 92.38 103 PHE A N 1
ATOM 834 C CA . PHE A 1 103 ? 3.530 4.679 -7.237 1.00 92.38 103 PHE A CA 1
ATOM 835 C C . PHE A 1 103 ? 4.834 5.205 -7.839 1.00 92.38 103 PHE A C 1
ATOM 837 O O . PHE A 1 103 ? 5.522 6.041 -7.248 1.00 92.38 103 PHE A O 1
ATOM 844 N N . CYS A 1 104 ? 5.195 4.688 -9.016 1.00 92.00 104 CYS A N 1
ATOM 845 C CA . CYS A 1 104 ? 6.292 5.249 -9.794 1.00 92.00 104 CYS A CA 1
ATOM 846 C C . CYS A 1 104 ? 5.896 6.614 -10.365 1.00 92.00 104 CYS A C 1
ATOM 848 O O . CYS A 1 104 ? 4.724 6.996 -10.364 1.00 92.00 104 CYS A O 1
ATOM 850 N N . LYS A 1 105 ? 6.886 7.352 -10.874 1.00 91.62 105 LYS A N 1
ATOM 851 C CA . LYS A 1 105 ? 6.609 8.579 -11.623 1.00 91.62 105 LYS A CA 1
ATOM 852 C C . LYS A 1 105 ? 5.681 8.284 -12.796 1.00 91.62 105 LYS A C 1
ATOM 854 O O . LYS A 1 105 ? 5.756 7.204 -13.382 1.00 91.62 105 LYS A O 1
ATOM 859 N N . ASP A 1 106 ? 4.823 9.255 -13.087 1.00 88.94 106 ASP A N 1
ATOM 860 C CA . ASP A 1 106 ? 3.883 9.232 -14.209 1.00 88.94 106 ASP A CA 1
ATOM 861 C C . ASP A 1 106 ? 2.874 8.065 -14.164 1.00 88.94 106 ASP A C 1
ATOM 863 O O . ASP A 1 106 ? 2.231 7.755 -15.163 1.00 88.94 106 ASP A O 1
ATOM 867 N N . ALA A 1 107 ? 2.723 7.404 -13.009 1.00 89.00 107 ALA A N 1
ATOM 868 C CA . ALA A 1 107 ? 1.689 6.401 -12.815 1.00 89.00 107 ALA A CA 1
ATOM 869 C C . ALA A 1 107 ? 0.312 7.064 -12.721 1.00 89.00 107 ALA A C 1
ATOM 871 O O . ALA A 1 107 ? 0.109 7.995 -11.942 1.00 89.00 107 ALA A O 1
ATOM 872 N N . GLU A 1 108 ? -0.646 6.508 -13.454 1.00 88.69 108 GLU A N 1
ATOM 873 C CA . GLU A 1 108 ? -2.058 6.861 -13.362 1.00 88.69 108 GLU A CA 1
ATOM 874 C C . GLU A 1 108 ? -2.834 5.648 -12.852 1.00 88.69 108 GLU A C 1
ATOM 876 O O . GLU A 1 108 ? -2.671 4.532 -13.355 1.00 88.69 108 GLU A O 1
ATOM 881 N N . VAL A 1 109 ? -3.658 5.859 -11.825 1.00 87.69 109 VAL A N 1
ATOM 882 C CA . VAL A 1 109 ? -4.467 4.809 -11.204 1.00 87.69 109 VAL A CA 1
ATOM 883 C C . VAL A 1 109 ? -5.867 5.340 -10.966 1.00 87.69 109 VAL A C 1
ATOM 885 O O . VAL A 1 109 ? -6.049 6.415 -10.401 1.00 87.69 109 VAL A O 1
ATOM 888 N N . GLU A 1 110 ? -6.855 4.553 -11.373 1.00 90.31 110 GLU A N 1
ATOM 889 C CA . GLU A 1 110 ? -8.255 4.775 -11.042 1.00 90.31 110 GLU A CA 1
ATOM 890 C C . GLU A 1 110 ? -8.652 3.818 -9.915 1.00 90.31 110 GLU A C 1
ATOM 892 O O . GLU A 1 110 ? -8.436 2.607 -10.009 1.00 90.31 110 GLU A O 1
ATOM 897 N N . ILE A 1 111 ? -9.212 4.361 -8.833 1.00 90.44 111 ILE A N 1
ATOM 898 C CA . ILE A 1 111 ? -9.620 3.584 -7.661 1.00 90.44 111 ILE A CA 1
ATOM 899 C C . ILE A 1 111 ? -11.138 3.641 -7.522 1.00 90.44 111 ILE A C 1
ATOM 901 O O . ILE A 1 111 ? -11.745 4.710 -7.474 1.00 90.44 111 ILE A O 1
ATOM 905 N N . TRP A 1 112 ? -11.755 2.468 -7.404 1.00 91.75 112 TRP A N 1
ATOM 906 C CA . TRP A 1 112 ? -13.190 2.335 -7.184 1.00 91.75 112 TRP A CA 1
ATOM 907 C C . TRP A 1 112 ? -13.506 2.472 -5.693 1.00 91.75 112 TRP A C 1
ATOM 909 O O . TRP A 1 112 ? -13.345 1.523 -4.918 1.00 91.75 112 TRP A O 1
ATOM 919 N N . HIS A 1 113 ? -13.956 3.664 -5.300 1.00 93.38 113 HIS A N 1
ATOM 920 C CA . HIS A 1 113 ? -14.325 3.992 -3.922 1.00 93.38 113 HIS A CA 1
ATOM 921 C C . HIS A 1 113 ? -15.362 3.015 -3.351 1.00 93.38 113 HIS A C 1
ATOM 923 O O . HIS A 1 113 ? -16.374 2.707 -3.983 1.00 93.38 113 HIS A O 1
ATOM 929 N N . GLY A 1 114 ? -15.110 2.535 -2.133 1.00 92.94 114 GLY A N 1
ATOM 930 C CA . GLY A 1 114 ? -16.010 1.644 -1.400 1.00 92.94 114 GLY A CA 1
ATOM 931 C C . GLY A 1 114 ? -16.079 0.218 -1.952 1.00 92.94 114 GLY A C 1
ATOM 932 O O . GLY A 1 114 ? -16.904 -0.570 -1.490 1.00 92.94 114 GLY A O 1
ATOM 933 N N . SER A 1 115 ? -15.241 -0.141 -2.930 1.00 92.06 115 SER A N 1
ATOM 934 C CA . SER A 1 115 ? -15.226 -1.479 -3.541 1.00 92.06 115 SER A CA 1
ATOM 935 C C . SER A 1 115 ? -14.973 -2.603 -2.529 1.00 92.06 115 SER A C 1
ATOM 937 O O . SER A 1 115 ? -15.533 -3.689 -2.673 1.00 92.06 115 SER A O 1
ATOM 939 N N . HIS A 1 116 ? -14.230 -2.339 -1.449 1.00 92.75 116 HIS A N 1
ATOM 940 C CA . HIS A 1 116 ? -13.989 -3.290 -0.352 1.00 92.75 116 HIS A CA 1
ATOM 941 C C . HIS A 1 116 ? -15.263 -3.697 0.404 1.00 92.75 116 HIS A C 1
ATOM 943 O O . HIS A 1 116 ? -15.270 -4.728 1.077 1.00 92.75 116 HIS A O 1
ATOM 949 N N . LEU A 1 117 ? -16.353 -2.933 0.293 1.00 93.12 117 LEU A N 1
ATOM 950 C CA . LEU A 1 117 ? -17.639 -3.248 0.927 1.00 93.12 117 LEU A CA 1
ATOM 951 C C . LEU A 1 117 ? -18.450 -4.296 0.155 1.00 93.12 117 LEU A C 1
ATOM 953 O O . LEU A 1 117 ? -19.444 -4.804 0.682 1.00 93.12 117 LEU A O 1
ATOM 957 N N . TYR A 1 118 ? -18.034 -4.638 -1.065 1.00 92.62 118 TYR A N 1
ATOM 958 C CA . TYR A 1 118 ? -18.758 -5.539 -1.956 1.00 92.62 118 TYR A CA 1
ATOM 959 C C . TYR A 1 118 ? -17.963 -6.824 -2.209 1.00 92.62 118 TYR A C 1
ATOM 961 O O . TYR A 1 118 ? -16.763 -6.796 -2.473 1.00 92.62 118 TYR A O 1
ATOM 969 N N . ASP A 1 119 ? -18.645 -7.969 -2.151 1.00 92.44 119 ASP A N 1
ATOM 970 C CA . ASP A 1 119 ? -18.091 -9.244 -2.616 1.00 92.44 119 ASP A CA 1
ATOM 971 C C . ASP A 1 119 ? -18.244 -9.315 -4.140 1.00 92.44 119 ASP A C 1
ATOM 973 O O . ASP A 1 119 ? -19.258 -9.773 -4.670 1.00 92.44 119 ASP A O 1
ATOM 977 N N . LEU A 1 120 ? -17.269 -8.738 -4.842 1.00 89.75 120 LEU A N 1
ATOM 978 C CA . LEU A 1 120 ? -17.247 -8.707 -6.299 1.00 89.75 120 LEU A CA 1
ATOM 979 C C . LEU A 1 120 ? -16.838 -10.079 -6.862 1.00 89.75 120 LEU A C 1
ATOM 981 O O . LEU A 1 120 ? -16.000 -10.766 -6.272 1.00 89.75 120 LEU A O 1
ATOM 985 N N . PRO A 1 121 ? -17.387 -10.492 -8.020 1.00 88.56 121 PRO A N 1
ATOM 986 C CA . PRO A 1 121 ? -16.898 -11.673 -8.713 1.00 88.56 121 PRO A CA 1
ATOM 987 C C . PRO A 1 121 ? -15.443 -11.444 -9.134 1.00 88.56 121 PRO A C 1
ATOM 989 O O . PRO A 1 121 ? -15.141 -10.496 -9.855 1.00 88.56 121 PRO A O 1
ATOM 992 N N . ILE A 1 122 ? -14.552 -12.323 -8.680 1.00 87.50 122 ILE A N 1
ATOM 993 C CA . ILE A 1 122 ? -13.119 -12.275 -8.976 1.00 87.50 122 ILE A CA 1
ATOM 994 C C . ILE A 1 122 ? -12.680 -13.551 -9.689 1.00 87.50 122 ILE A C 1
ATOM 996 O O . ILE A 1 122 ? -13.221 -14.634 -9.456 1.00 87.50 122 ILE A O 1
ATOM 1000 N N . THR A 1 123 ? -11.668 -13.415 -10.533 1.00 85.56 123 THR A N 1
ATOM 1001 C CA . THR A 1 123 ? -10.873 -14.526 -11.058 1.00 85.56 123 THR A CA 1
ATOM 1002 C C . THR A 1 123 ? -9.509 -14.499 -10.387 1.00 85.56 123 THR A C 1
ATOM 1004 O O . THR A 1 123 ? -9.018 -13.422 -10.053 1.00 85.56 123 THR A O 1
ATOM 1007 N N . GLU A 1 124 ? -8.890 -15.661 -10.181 1.00 80.12 124 GLU A N 1
ATOM 1008 C CA . GLU A 1 124 ? -7.500 -15.695 -9.720 1.00 80.12 124 GLU A CA 1
ATOM 1009 C C . GLU A 1 124 ? -6.613 -14.946 -10.726 1.00 80.12 124 GLU A C 1
ATOM 1011 O O . GLU A 1 124 ? -6.710 -15.171 -11.935 1.00 80.12 124 GLU A O 1
ATOM 1016 N N . GLY A 1 125 ? -5.811 -14.006 -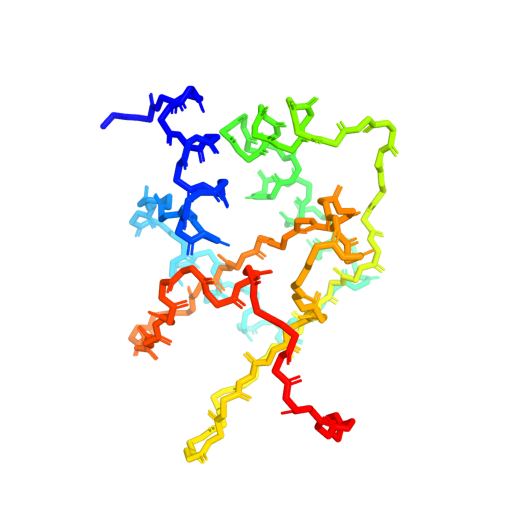10.216 1.00 70.31 125 GLY A N 1
ATOM 1017 C CA . GLY A 1 125 ? -4.803 -13.300 -11.004 1.00 70.31 125 GLY A CA 1
ATOM 1018 C C . GLY A 1 125 ? -3.684 -14.249 -11.437 1.00 70.31 125 GLY A C 1
ATOM 1019 O O . GLY A 1 125 ? -3.442 -15.262 -10.779 1.00 70.31 125 GLY A O 1
ATOM 1020 N N . VAL A 1 126 ? -3.035 -13.926 -12.559 1.00 55.12 126 VAL A N 1
ATOM 1021 C CA . VAL A 1 126 ? -1.935 -14.712 -13.155 1.00 55.12 126 VAL A CA 1
ATOM 1022 C C . VAL A 1 126 ? -0.608 -14.430 -12.462 1.00 55.12 126 VAL A C 1
ATOM 1024 O O . VAL A 1 126 ? -0.304 -13.236 -12.246 1.00 55.12 126 VAL A O 1
#

pLDDT: mean 91.11, std 5.72, range [55.12, 97.0]

Sequence (126 aa):
MFSLKTAQQALLNDGFVDMEDTTVGDIVLEMERRDFPYLTLFGLKYCKRYILGDERIRDVIESLLDECSLGHWLRYRALPGHIECFRRGGKEAGLRVLIVHQFCKDAEVEIWHGSHLYDLPITEGV

Organism: NCBI:txid160281